Protein AF-A0A8S9GS45-F1 (afdb_monomer_lite)

Secondary structure (DSSP, 8-state):
---------GGGS-HHHHHHHHTTSBHHHHHHTGGGT-HHHHHHHT-GGGGSS-B---S-TT-HHHHHHHHHHHHHHHTT---

Organism: Brassica cretica (NCBI:txid69181)

Foldseek 3Di:
DPPPDPPDQPLPDDLVVLLVVLLPDALCCLVPPQCPRDPSSVVSSLQLVSLLRHDNDDPDPVCPVVSVVSVVVSCVSVVNNND

Structure (mmCIF, N/CA/C/O backbone):
data_AF-A0A8S9GS45-F1
#
_entry.id   AF-A0A8S9GS45-F1
#
loop_
_atom_site.group_PDB
_atom_site.id
_atom_site.type_symbol
_atom_site.label_atom_id
_atom_site.label_alt_id
_atom_site.label_comp_id
_atom_site.label_asym_id
_atom_site.label_entity_id
_atom_site.label_seq_id
_atom_site.pdbx_PDB_ins_code
_atom_site.Cartn_x
_atom_site.Cartn_y
_atom_site.Cartn_z
_atom_site.occupancy
_atom_site.B_iso_or_equiv
_atom_site.auth_seq_id
_atom_site.auth_comp_id
_atom_site.auth_asym_id
_atom_site.auth_atom_id
_atom_site.pdbx_PDB_model_num
ATOM 1 N N . MET A 1 1 ? -7.801 32.327 21.459 1.00 45.19 1 MET A N 1
ATOM 2 C CA . MET A 1 1 ? -6.913 31.191 21.782 1.00 45.19 1 MET A CA 1
ATOM 3 C C . MET A 1 1 ? -7.064 30.179 20.659 1.00 45.19 1 MET A C 1
ATOM 5 O O . MET A 1 1 ? -8.120 29.570 20.554 1.00 45.19 1 MET A O 1
ATOM 9 N N . ILE A 1 2 ? -6.092 30.090 19.751 1.00 50.75 2 ILE A N 1
ATOM 10 C CA . ILE A 1 2 ? -6.087 29.040 18.726 1.00 50.75 2 ILE A CA 1
ATOM 11 C C . ILE A 1 2 ? -5.673 27.764 19.459 1.00 50.75 2 ILE A C 1
ATOM 13 O O . ILE A 1 2 ? -4.593 27.735 20.043 1.00 50.75 2 ILE A O 1
ATOM 17 N N . LYS A 1 3 ? -6.556 26.759 19.523 1.00 53.72 3 LYS A N 1
ATOM 18 C CA . LYS A 1 3 ? -6.173 25.422 19.994 1.00 53.72 3 LYS A CA 1
ATOM 19 C C . LYS A 1 3 ? -5.073 24.940 19.053 1.00 53.72 3 LYS A C 1
ATOM 21 O O . LYS A 1 3 ? -5.338 24.776 17.863 1.00 53.72 3 LYS A O 1
ATOM 26 N N . GLU A 1 4 ? -3.856 24.782 19.568 1.00 52.12 4 GLU A N 1
ATOM 27 C CA . GLU A 1 4 ? -2.792 24.088 18.848 1.00 52.12 4 GLU A CA 1
ATOM 28 C C . GLU A 1 4 ? -3.357 22.765 18.331 1.00 52.12 4 GLU A C 1
ATOM 30 O O . GLU A 1 4 ? -4.024 22.039 19.071 1.00 52.12 4 GLU A O 1
ATOM 35 N N . GLY A 1 5 ? -3.214 22.562 17.020 1.00 58.41 5 GLY A N 1
ATOM 36 C CA . GLY A 1 5 ? -4.043 21.665 16.228 1.00 58.41 5 GLY A CA 1
ATOM 37 C C . GLY A 1 5 ? -4.258 20.304 16.876 1.00 58.41 5 GLY A C 1
ATOM 38 O O . GLY A 1 5 ? -3.300 19.610 17.226 1.00 58.41 5 GLY A O 1
ATOM 39 N N . GLU A 1 6 ? -5.528 19.905 16.979 1.00 62.75 6 GLU A N 1
ATOM 40 C CA . GLU A 1 6 ? -5.899 18.500 17.129 1.00 62.75 6 GLU A CA 1
ATOM 41 C C . GLU A 1 6 ? -5.079 17.700 16.116 1.00 62.75 6 GLU A C 1
ATOM 43 O O . GLU A 1 6 ? -5.260 17.837 14.902 1.00 62.75 6 GLU A O 1
ATOM 48 N N . HIS A 1 7 ? -4.120 16.919 16.613 1.00 66.75 7 HIS A N 1
ATOM 49 C CA . HIS A 1 7 ? -3.326 16.038 15.776 1.00 66.75 7 HIS A CA 1
ATOM 50 C C . HIS A 1 7 ? -4.291 15.005 15.201 1.00 66.75 7 HIS A C 1
ATOM 52 O O . HIS A 1 7 ? -4.675 14.055 15.880 1.00 66.75 7 HIS A O 1
ATOM 58 N N . ARG A 1 8 ? -4.741 15.231 13.962 1.00 72.38 8 ARG A N 1
ATOM 59 C CA . ARG A 1 8 ? -5.645 14.312 13.271 1.00 72.38 8 ARG A CA 1
ATOM 60 C C . ARG A 1 8 ? -4.949 12.969 13.135 1.00 72.38 8 ARG A C 1
ATOM 62 O O . ARG A 1 8 ? -3.926 12.850 12.462 1.00 72.38 8 ARG A O 1
ATOM 69 N N . ASN A 1 9 ? -5.516 11.964 13.782 1.00 85.06 9 ASN A N 1
ATOM 70 C CA . ASN A 1 9 ? -5.008 10.613 13.717 1.00 85.06 9 ASN A CA 1
ATOM 71 C C . ASN A 1 9 ? -5.372 9.999 12.360 1.00 85.06 9 ASN A C 1
ATOM 73 O O . ASN A 1 9 ? -6.541 9.843 12.017 1.00 85.06 9 ASN A O 1
ATOM 77 N N . TRP A 1 10 ? -4.357 9.611 11.589 1.00 84.94 10 TRP A N 1
ATOM 78 C CA . TRP A 1 10 ? -4.535 8.945 10.297 1.00 84.94 10 TRP A CA 1
ATOM 79 C C . TRP A 1 10 ? -5.289 7.613 10.392 1.00 84.94 10 TRP A C 1
ATOM 81 O O . TRP A 1 10 ? -5.818 7.149 9.383 1.00 84.94 10 TRP A O 1
ATOM 91 N N . ALA A 1 11 ? -5.331 6.992 11.575 1.00 88.69 11 ALA A N 1
ATOM 92 C CA . ALA A 1 11 ? -6.095 5.774 11.818 1.00 88.69 11 ALA A CA 1
ATOM 93 C C . ALA A 1 11 ? -7.614 6.002 11.886 1.00 88.69 11 ALA A C 1
ATOM 95 O O . ALA A 1 11 ? -8.347 5.041 11.658 1.00 88.69 11 ALA A O 1
ATOM 96 N N . ASP A 1 12 ? -8.061 7.236 12.144 1.00 90.06 12 ASP A N 1
ATOM 97 C CA . ASP A 1 12 ? -9.482 7.598 12.275 1.00 90.06 12 ASP A CA 1
ATOM 98 C C . ASP A 1 12 ? -10.107 8.000 10.928 1.00 90.06 12 ASP A C 1
ATOM 100 O O . ASP A 1 12 ? -11.294 8.315 10.845 1.00 90.06 12 ASP A O 1
ATOM 104 N N . LEU A 1 13 ? -9.311 8.005 9.851 1.00 90.88 13 LEU A N 1
ATOM 105 C CA . LEU A 1 13 ? -9.808 8.295 8.514 1.00 90.88 13 LEU A CA 1
ATOM 106 C C . LEU A 1 13 ? -10.704 7.144 8.013 1.00 90.88 13 LEU A C 1
ATOM 108 O O . LEU A 1 13 ? -10.291 5.983 8.081 1.00 90.88 13 LEU A O 1
ATOM 112 N N . PRO A 1 14 ? -11.884 7.448 7.442 1.00 93.31 14 PRO A N 1
ATOM 113 C CA . PRO A 1 14 ? -12.689 6.466 6.730 1.00 93.31 14 PRO A CA 1
ATOM 114 C C . PRO A 1 14 ? -11.887 5.760 5.622 1.00 93.31 14 PRO A C 1
ATOM 116 O O . PRO A 1 14 ? -11.134 6.436 4.906 1.00 93.31 14 PRO A O 1
ATOM 119 N N . PRO A 1 15 ? -12.066 4.440 5.424 1.00 92.19 15 PRO A N 1
ATOM 120 C CA . PRO A 1 15 ? -11.360 3.672 4.397 1.00 92.19 15 PRO A CA 1
ATOM 121 C C . PRO A 1 15 ? -11.471 4.265 2.990 1.00 92.19 15 PRO A C 1
ATOM 123 O O . PRO A 1 15 ? -10.508 4.223 2.227 1.00 92.19 15 PRO A O 1
ATOM 126 N N . GLU A 1 16 ? -12.613 4.863 2.656 1.00 92.88 16 GLU A N 1
ATOM 127 C CA . GLU A 1 16 ? -12.875 5.490 1.361 1.00 92.88 16 GLU A CA 1
ATOM 128 C C . GLU A 1 16 ? -11.974 6.712 1.148 1.00 92.88 16 GLU A C 1
ATOM 130 O O . GLU A 1 16 ? -11.388 6.886 0.079 1.00 92.88 16 GLU A O 1
ATOM 135 N N . LEU A 1 17 ? -11.796 7.539 2.184 1.00 93.25 17 LEU A N 1
ATOM 136 C CA . LEU A 1 17 ? -10.893 8.690 2.134 1.00 93.25 17 LEU A CA 1
ATOM 137 C C . LEU A 1 17 ? -9.431 8.244 2.111 1.00 93.25 17 LEU A C 1
ATOM 139 O O . LEU A 1 17 ? -8.634 8.802 1.357 1.00 93.25 17 LEU A O 1
ATOM 143 N N . THR A 1 18 ? -9.079 7.211 2.880 1.00 94.44 18 THR A N 1
ATOM 144 C CA . THR A 1 18 ? -7.744 6.609 2.814 1.00 94.44 18 THR A CA 1
ATOM 145 C C . THR A 1 18 ? -7.454 6.079 1.410 1.00 94.44 18 THR A C 1
ATOM 147 O O . THR A 1 18 ? -6.385 6.353 0.873 1.00 94.44 18 THR A O 1
ATOM 150 N N . SER A 1 19 ? -8.409 5.395 0.773 1.00 92.94 19 SER A N 1
ATOM 151 C CA . SER A 1 19 ? -8.283 4.891 -0.599 1.00 92.94 19 SER A CA 1
ATOM 152 C C . SER A 1 19 ? -8.010 6.019 -1.597 1.00 92.94 19 SER A C 1
ATOM 154 O O . SER A 1 19 ? -7.073 5.919 -2.386 1.00 92.94 19 SER A O 1
ATOM 156 N N . LEU A 1 20 ? -8.746 7.132 -1.516 1.00 91.94 20 LEU A N 1
ATOM 157 C CA . LEU A 1 20 ? -8.541 8.289 -2.397 1.00 91.94 20 LEU A CA 1
ATOM 158 C C . LEU A 1 20 ? -7.158 8.931 -2.240 1.00 91.94 20 LEU A C 1
ATOM 160 O O . LEU A 1 20 ? -6.596 9.422 -3.219 1.00 91.94 20 LEU A O 1
ATOM 164 N N . ILE A 1 21 ? -6.604 8.939 -1.025 1.00 92.25 21 ILE A N 1
ATOM 165 C CA . ILE A 1 21 ? -5.234 9.408 -0.785 1.00 92.25 21 ILE A CA 1
ATOM 166 C C . ILE A 1 21 ? -4.239 8.432 -1.414 1.00 92.25 21 ILE A C 1
ATOM 168 O O . ILE A 1 21 ? -3.370 8.849 -2.174 1.00 92.25 21 ILE A O 1
ATOM 172 N N . LEU A 1 22 ? -4.388 7.136 -1.135 1.00 91.50 22 LEU A N 1
ATOM 173 C CA . LEU A 1 22 ? -3.494 6.092 -1.631 1.00 91.50 22 LEU A CA 1
ATOM 174 C C . LEU A 1 22 ? -3.490 5.998 -3.165 1.00 91.50 22 LEU A C 1
ATOM 176 O O . LEU A 1 22 ? -2.434 5.786 -3.742 1.00 91.50 22 LEU A O 1
ATOM 180 N N . GLN A 1 23 ? -4.626 6.221 -3.836 1.00 89.81 23 GLN A N 1
ATOM 181 C CA . GLN A 1 23 ? -4.715 6.246 -5.306 1.00 89.81 23 GLN A CA 1
ATOM 182 C C . GLN A 1 23 ? -3.899 7.376 -5.953 1.00 89.81 23 GLN A C 1
ATOM 184 O O . GLN A 1 23 ? -3.611 7.316 -7.145 1.00 89.81 23 GLN A O 1
ATOM 189 N N . ARG A 1 24 ? -3.534 8.418 -5.193 1.00 89.25 24 ARG A N 1
ATOM 1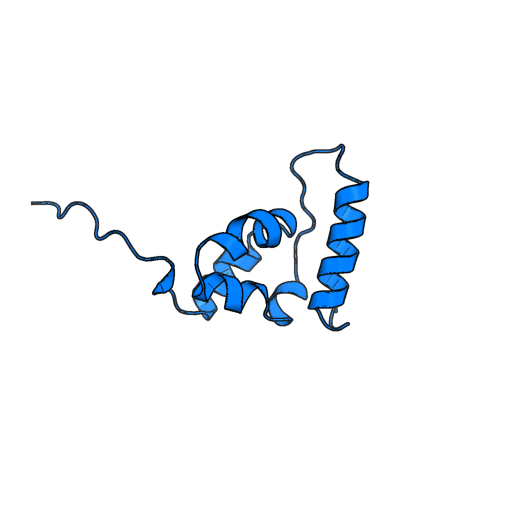90 C CA . ARG A 1 24 ? -2.668 9.510 -5.669 1.00 89.25 24 ARG A CA 1
ATOM 191 C C . ARG A 1 24 ? -1.181 9.226 -5.462 1.00 89.25 24 ARG A C 1
ATOM 193 O O . ARG A 1 24 ? -0.360 10.026 -5.900 1.00 89.25 24 ARG A O 1
ATOM 200 N N . LEU A 1 25 ? -0.847 8.139 -4.770 1.00 88.31 25 LEU A N 1
ATOM 201 C CA . LEU A 1 25 ? 0.524 7.720 -4.516 1.00 88.31 25 LEU A CA 1
ATOM 202 C C . LEU A 1 25 ? 0.993 6.735 -5.586 1.00 88.31 25 LEU A C 1
ATOM 204 O O . LEU A 1 25 ? 0.210 5.954 -6.131 1.00 88.31 25 LEU A O 1
ATOM 208 N N . GLY A 1 26 ? 2.299 6.741 -5.847 1.00 87.00 26 GLY A N 1
ATOM 209 C CA . GLY A 1 26 ? 2.911 5.727 -6.696 1.00 87.00 26 GLY A CA 1
ATOM 210 C C . GLY A 1 26 ? 2.944 4.355 -6.017 1.00 87.00 26 GLY A C 1
ATOM 211 O O . GLY A 1 26 ? 2.939 4.243 -4.788 1.00 87.00 26 GLY A O 1
ATOM 212 N N . ALA A 1 27 ? 3.074 3.296 -6.818 1.00 87.62 27 ALA A N 1
ATOM 213 C CA . ALA A 1 27 ? 3.170 1.922 -6.321 1.00 87.62 27 ALA A CA 1
ATOM 214 C C . ALA A 1 27 ? 4.229 1.726 -5.232 1.00 87.62 27 ALA A C 1
ATOM 216 O O . ALA A 1 27 ? 3.980 1.103 -4.199 1.00 87.62 27 ALA A O 1
ATOM 217 N N . VAL A 1 28 ? 5.396 2.330 -5.447 1.00 86.31 28 VAL A N 1
ATOM 218 C CA . VAL A 1 28 ? 6.523 2.294 -4.514 1.00 86.31 28 VAL A CA 1
ATOM 219 C C . VAL A 1 28 ? 6.148 2.919 -3.175 1.00 86.31 28 VAL A C 1
ATOM 221 O O . VAL A 1 28 ? 6.410 2.352 -2.119 1.00 86.31 28 VAL A O 1
ATOM 224 N N . GLU A 1 29 ? 5.481 4.070 -3.200 1.00 89.06 29 GLU A N 1
ATOM 225 C CA . GLU A 1 29 ? 5.104 4.791 -1.987 1.00 89.06 29 GLU A CA 1
ATOM 226 C C . GLU A 1 29 ? 4.059 4.030 -1.172 1.00 89.06 29 GLU A C 1
ATOM 228 O O . GLU A 1 29 ? 4.128 4.025 0.059 1.00 89.06 29 GLU A O 1
ATOM 233 N N . ILE A 1 30 ? 3.133 3.334 -1.836 1.00 91.31 30 ILE A N 1
ATOM 234 C CA . ILE A 1 30 ? 2.136 2.498 -1.163 1.00 91.31 30 ILE A CA 1
ATOM 235 C C . ILE A 1 30 ? 2.827 1.367 -0.384 1.00 91.31 30 ILE A C 1
ATOM 237 O O . ILE A 1 30 ? 2.605 1.230 0.823 1.00 91.31 30 ILE A O 1
ATOM 241 N N . VAL A 1 31 ? 3.703 0.597 -1.043 1.00 88.88 31 VAL A N 1
ATOM 242 C CA . VAL A 1 31 ? 4.379 -0.563 -0.426 1.00 88.88 31 VAL A CA 1
ATOM 243 C C . VAL A 1 31 ? 5.400 -0.134 0.625 1.00 88.88 31 VAL A C 1
ATOM 245 O O . VAL A 1 31 ? 5.466 -0.704 1.716 1.00 88.88 31 VAL A O 1
ATOM 248 N N . GLU A 1 32 ? 6.229 0.863 0.314 1.00 88.56 32 GLU A N 1
ATOM 249 C CA . GLU A 1 32 ? 7.369 1.200 1.163 1.00 88.56 32 GLU A CA 1
ATOM 250 C C . GLU A 1 32 ? 7.017 2.136 2.314 1.00 88.56 32 GLU A C 1
ATOM 252 O O . GLU A 1 32 ? 7.704 2.090 3.342 1.00 88.56 32 GLU A O 1
ATOM 257 N N . LYS A 1 33 ? 5.967 2.955 2.165 1.00 91.38 33 LYS A N 1
ATOM 258 C CA . LYS A 1 33 ? 5.594 3.990 3.137 1.00 91.38 33 LYS A CA 1
ATOM 259 C C . LYS A 1 33 ? 4.184 3.780 3.680 1.00 91.38 33 LYS A C 1
ATOM 261 O O . LYS A 1 33 ? 4.026 3.599 4.886 1.00 91.38 33 LYS A O 1
ATOM 266 N N . ALA A 1 34 ? 3.165 3.774 2.824 1.00 92.88 34 ALA A N 1
ATOM 267 C CA . ALA A 1 34 ? 1.773 3.858 3.268 1.00 92.88 34 ALA A CA 1
ATOM 268 C C . ALA A 1 34 ? 1.319 2.637 4.095 1.00 92.88 34 ALA A C 1
ATOM 270 O O . ALA A 1 34 ? 0.674 2.793 5.133 1.00 92.88 34 ALA A O 1
ATOM 271 N N . GLU A 1 35 ? 1.754 1.427 3.728 1.00 93.75 35 GLU A N 1
ATOM 272 C CA . GLU A 1 35 ? 1.511 0.197 4.504 1.00 93.75 35 GLU A CA 1
ATOM 273 C C . GLU A 1 35 ? 2.130 0.196 5.914 1.00 93.75 35 GLU A C 1
ATOM 275 O O . GLU A 1 35 ? 1.785 -0.643 6.763 1.00 93.75 35 GLU A O 1
ATOM 280 N N . LYS A 1 36 ? 3.075 1.104 6.173 1.00 93.12 36 LYS A N 1
ATOM 281 C CA . LYS A 1 36 ? 3.811 1.206 7.437 1.00 93.12 36 LYS A CA 1
ATOM 282 C C . LYS A 1 36 ? 3.279 2.308 8.354 1.00 93.12 36 LYS A C 1
ATOM 284 O O . LYS A 1 36 ? 3.724 2.370 9.493 1.00 93.12 36 LYS A O 1
ATOM 289 N N . VAL A 1 37 ? 2.315 3.117 7.903 1.00 91.88 37 VAL A N 1
ATOM 290 C CA . VAL A 1 37 ? 1.729 4.215 8.694 1.00 91.88 37 VAL A CA 1
ATOM 291 C C . VAL A 1 37 ? 0.937 3.677 9.887 1.00 91.88 37 VAL A C 1
ATOM 293 O O . VAL A 1 37 ? 1.262 3.963 11.035 1.00 91.88 37 VAL A O 1
ATOM 296 N N . CYS A 1 38 ? -0.109 2.886 9.634 1.00 93.69 38 CYS A N 1
ATOM 297 C CA . CYS A 1 38 ? -0.939 2.288 10.681 1.00 93.69 38 CYS A CA 1
ATOM 298 C C . CYS A 1 38 ? -1.670 1.031 10.176 1.00 93.69 38 CYS A C 1
ATOM 300 O O . CYS A 1 38 ? -1.636 0.702 8.987 1.00 93.69 38 CYS A O 1
ATOM 302 N N . ARG A 1 39 ? -2.353 0.314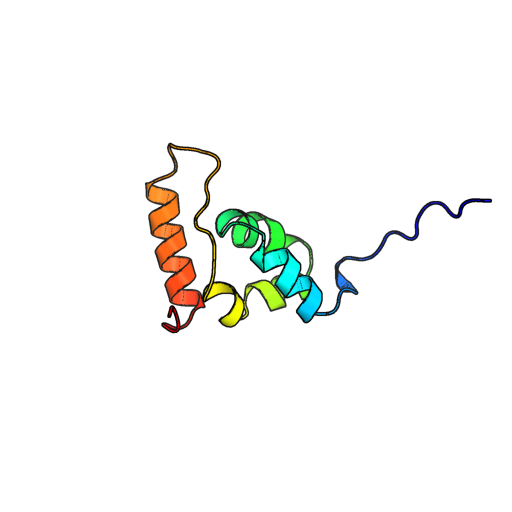 11.083 1.00 93.31 39 ARG A N 1
ATOM 303 C CA . ARG A 1 39 ? -3.115 -0.902 10.740 1.00 93.31 39 ARG A CA 1
ATOM 304 C C . ARG A 1 39 ? -4.260 -0.629 9.760 1.00 93.31 39 ARG A C 1
ATOM 306 O O . ARG A 1 39 ? -4.422 -1.409 8.825 1.00 93.31 39 ARG A O 1
ATOM 313 N N . SER A 1 40 ? -4.996 0.472 9.934 1.00 93.75 40 SER A N 1
ATOM 314 C CA . SER A 1 40 ? -6.105 0.853 9.047 1.00 93.75 40 SER A CA 1
ATOM 315 C C . SER A 1 40 ? -5.610 1.076 7.615 1.00 93.75 40 SER A C 1
ATOM 317 O O . SER A 1 40 ? -6.111 0.459 6.680 1.00 93.75 40 SER A O 1
ATOM 319 N N . TRP A 1 41 ? -4.539 1.856 7.448 1.00 95.75 41 TRP A N 1
ATOM 320 C CA . TRP A 1 41 ? -3.929 2.114 6.140 1.00 95.75 41 TRP A CA 1
ATOM 321 C C . TRP A 1 41 ? -3.383 0.846 5.496 1.00 95.75 41 TRP A C 1
ATOM 323 O O . TRP A 1 41 ? -3.626 0.601 4.316 1.00 95.75 41 TRP A O 1
ATOM 333 N N . ARG A 1 42 ? -2.705 -0.004 6.277 1.00 95.38 42 ARG A N 1
ATOM 334 C CA . ARG A 1 42 ? -2.224 -1.304 5.799 1.00 95.38 42 ARG A CA 1
ATOM 335 C C . ARG A 1 42 ? -3.359 -2.185 5.284 1.00 95.38 42 ARG A C 1
ATOM 337 O O . ARG A 1 42 ? -3.161 -2.885 4.297 1.00 95.38 42 ARG A O 1
ATOM 344 N N . SER A 1 43 ? -4.517 -2.168 5.944 1.00 95.12 43 SER A N 1
ATOM 345 C CA . SER A 1 43 ? -5.689 -2.927 5.500 1.00 95.12 43 SER A CA 1
ATOM 346 C C . SER A 1 43 ? -6.162 -2.454 4.127 1.00 95.12 43 SER A C 1
ATOM 348 O O . SER A 1 43 ? -6.328 -3.278 3.235 1.00 95.12 43 SER A O 1
ATOM 350 N N . VAL A 1 44 ? -6.295 -1.138 3.932 1.00 95.25 44 VAL A N 1
ATOM 351 C CA . VAL A 1 44 ? -6.711 -0.563 2.641 1.00 95.25 44 VAL A CA 1
ATOM 352 C C . VAL A 1 44 ? -5.673 -0.845 1.554 1.00 95.25 44 VAL A C 1
ATOM 354 O O . VAL A 1 44 ? -6.031 -1.288 0.472 1.00 95.25 44 VAL A O 1
ATOM 357 N N . CYS A 1 45 ? -4.377 -0.690 1.840 1.00 93.69 45 CYS A N 1
ATOM 358 C CA . CYS A 1 45 ? -3.305 -0.978 0.877 1.00 93.69 45 CYS A CA 1
ATOM 359 C C . CYS A 1 45 ? -3.292 -2.437 0.392 1.00 93.69 45 CYS A C 1
ATOM 361 O O . CYS A 1 45 ? -2.761 -2.715 -0.679 1.00 93.69 45 CYS A O 1
ATOM 363 N N . LYS A 1 46 ? -3.832 -3.380 1.172 1.00 91.56 46 LYS A N 1
ATOM 364 C CA . LYS A 1 46 ? -3.925 -4.797 0.791 1.00 91.56 46 LYS A CA 1
ATOM 365 C C . LYS A 1 46 ? -5.205 -5.141 0.031 1.00 91.56 46 LYS A C 1
ATOM 367 O O . LYS A 1 46 ? -5.318 -6.267 -0.448 1.00 91.56 46 LYS A O 1
ATOM 372 N N . ASP A 1 4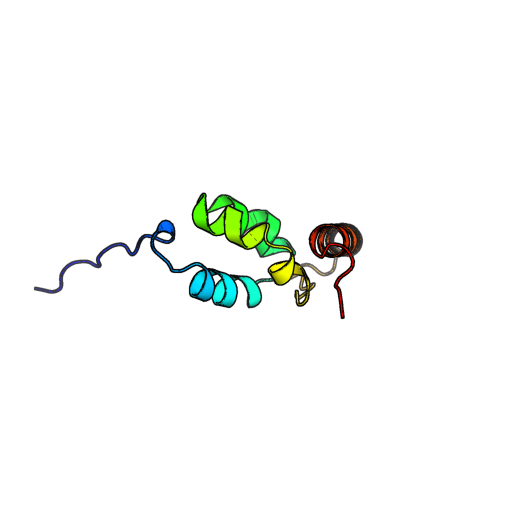7 ? -6.147 -4.208 -0.080 1.00 92.50 47 ASP A N 1
ATOM 373 C CA . ASP A 1 47 ? -7.367 -4.407 -0.850 1.00 92.50 47 ASP A CA 1
ATOM 374 C C . ASP A 1 47 ? -7.028 -4.524 -2.350 1.00 92.50 47 ASP A C 1
ATOM 376 O O . ASP A 1 47 ? -6.399 -3.616 -2.905 1.00 92.50 47 ASP A O 1
ATOM 380 N N . PRO A 1 48 ? -7.447 -5.600 -3.044 1.00 90.56 48 PRO A N 1
ATOM 381 C CA . PRO A 1 48 ? -7.181 -5.780 -4.471 1.00 90.56 48 PRO A CA 1
ATOM 382 C C . PRO A 1 48 ? -7.665 -4.630 -5.361 1.00 90.56 48 PR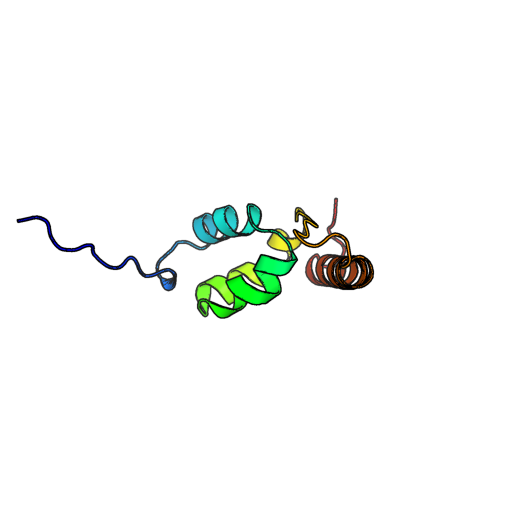O A C 1
ATOM 384 O O . PRO A 1 48 ? -7.093 -4.383 -6.423 1.00 90.56 48 PRO A O 1
ATOM 387 N N . SER A 1 49 ? -8.719 -3.913 -4.958 1.00 89.25 49 SER A N 1
ATOM 388 C CA . SER A 1 49 ? -9.255 -2.770 -5.704 1.00 89.25 49 SER A CA 1
ATOM 389 C C . SER A 1 49 ? -8.257 -1.615 -5.817 1.00 89.25 49 SER A C 1
ATOM 391 O O . SER A 1 49 ? -8.244 -0.940 -6.847 1.00 89.25 49 SER A O 1
ATOM 393 N N . MET A 1 50 ? -7.362 -1.454 -4.835 1.00 89.69 50 MET A N 1
ATOM 394 C CA . ME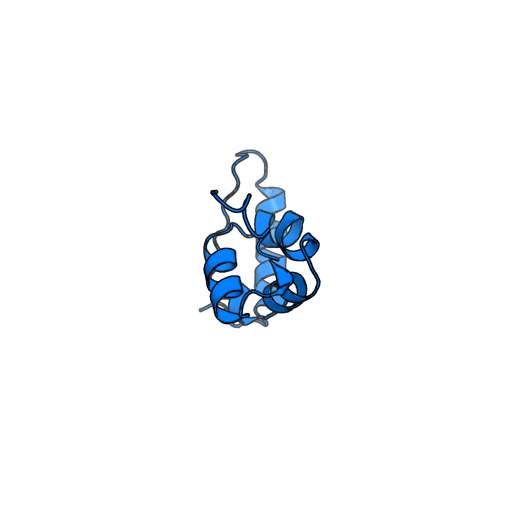T A 1 50 ? -6.306 -0.435 -4.848 1.00 89.69 50 MET A CA 1
ATOM 395 C C . MET A 1 50 ? -5.277 -0.657 -5.954 1.00 89.69 50 MET A C 1
ATOM 397 O O . MET A 1 50 ? -4.662 0.292 -6.428 1.00 89.69 50 MET A O 1
ATOM 401 N N . TRP A 1 51 ? -5.104 -1.905 -6.384 1.00 89.75 51 TRP A N 1
ATOM 402 C CA . TRP A 1 51 ? -4.086 -2.304 -7.355 1.00 89.75 51 TRP A CA 1
ATOM 403 C C . TRP A 1 51 ? -4.620 -2.376 -8.784 1.00 89.75 51 TRP A C 1
ATOM 405 O O . TRP A 1 51 ? -3.869 -2.701 -9.695 1.00 89.75 51 TRP A O 1
ATOM 415 N N . ARG A 1 52 ? -5.902 -2.048 -9.008 1.00 83.19 52 ARG A N 1
ATOM 416 C CA . ARG A 1 52 ? -6.488 -1.999 -10.359 1.00 83.19 52 ARG A CA 1
ATOM 417 C C . ARG A 1 52 ? -6.053 -0.771 -11.153 1.00 83.19 52 ARG A C 1
ATOM 419 O O . ARG A 1 52 ? -6.002 -0.830 -12.373 1.00 83.19 52 ARG A O 1
ATOM 426 N N . LYS A 1 53 ? -5.795 0.348 -10.471 1.00 79.81 53 LYS A N 1
ATOM 427 C CA . LYS A 1 53 ? -5.374 1.618 -11.078 1.00 79.81 53 LYS A CA 1
ATOM 428 C C . LYS A 1 53 ? -4.282 2.224 -10.219 1.00 79.81 53 LYS A C 1
ATOM 430 O O . LYS A 1 53 ? -4.561 2.837 -9.195 1.00 79.81 53 LYS A O 1
ATOM 435 N N . ILE A 1 54 ? -3.046 1.997 -10.632 1.00 78.56 54 ILE A N 1
ATOM 436 C CA . ILE A 1 54 ? -1.863 2.329 -9.856 1.00 78.56 54 ILE A CA 1
ATOM 437 C C . ILE A 1 54 ? -0.803 2.903 -10.779 1.00 78.56 54 ILE A C 1
ATOM 439 O O . ILE A 1 54 ? -0.483 2.338 -11.824 1.00 78.56 54 ILE A O 1
ATOM 443 N N . GLU A 1 55 ? -0.256 4.042 -10.381 1.00 80.06 55 GLU A N 1
ATOM 444 C CA . GLU A 1 55 ? 0.781 4.702 -11.149 1.00 80.06 55 GLU A CA 1
ATOM 445 C C . GLU A 1 55 ? 2.155 4.112 -10.812 1.00 80.06 55 GLU A C 1
ATOM 447 O O . GLU A 1 55 ? 2.652 4.195 -9.684 1.00 80.06 55 GLU A O 1
ATOM 452 N N . MET A 1 56 ? 2.800 3.535 -11.826 1.00 75.62 56 MET A N 1
ATOM 453 C CA . MET A 1 56 ? 4.200 3.105 -11.791 1.00 75.62 56 MET A CA 1
ATOM 454 C C . MET A 1 56 ? 5.108 4.316 -12.016 1.00 75.62 56 MET A C 1
ATOM 456 O O . MET A 1 56 ? 5.773 4.436 -13.041 1.00 75.62 56 MET A O 1
ATOM 460 N N . ARG A 1 57 ? 5.090 5.272 -11.086 1.00 70.56 57 ARG A N 1
ATOM 461 C CA . ARG A 1 57 ? 6.018 6.405 -11.114 1.00 70.56 57 ARG A CA 1
ATOM 462 C C . ARG A 1 57 ? 7.198 6.108 -10.202 1.00 70.56 57 ARG A C 1
ATOM 464 O O . ARG A 1 57 ? 7.025 5.750 -9.040 1.00 70.56 57 ARG A O 1
ATOM 471 N N . SER A 1 58 ? 8.398 6.300 -10.734 1.00 64.00 58 SER A N 1
ATOM 472 C CA . SER A 1 58 ? 9.629 6.379 -9.956 1.00 64.00 58 SER A CA 1
ATOM 473 C C . SER A 1 58 ? 10.256 7.732 -10.181 1.00 64.00 58 SER A C 1
ATOM 475 O O . SER A 1 58 ? 10.359 8.190 -11.316 1.00 64.00 58 SER A O 1
ATOM 477 N N . LEU A 1 59 ? 10.689 8.351 -9.089 1.00 61.16 59 LEU A N 1
ATOM 478 C CA . LEU A 1 59 ? 11.469 9.585 -9.131 1.00 61.16 59 LEU A CA 1
ATOM 479 C C . LEU A 1 59 ? 12.923 9.328 -9.558 1.00 61.16 59 LEU A C 1
ATOM 481 O O . LEU A 1 59 ? 13.648 10.272 -9.850 1.00 61.16 59 LEU A O 1
ATOM 485 N N . ASP A 1 60 ? 13.341 8.061 -9.603 1.00 65.31 60 ASP A N 1
ATOM 486 C CA . ASP A 1 60 ? 14.690 7.643 -9.964 1.00 65.31 60 ASP A CA 1
ATOM 487 C C . ASP A 1 60 ? 14.677 6.889 -11.318 1.00 65.31 60 ASP A C 1
ATOM 489 O O . ASP A 1 60 ? 14.052 5.820 -11.420 1.00 65.31 60 ASP A O 1
ATOM 493 N N . PRO A 1 61 ? 15.334 7.437 -12.363 1.00 63.31 61 PRO A N 1
ATOM 494 C CA . PRO A 1 61 ? 15.425 6.842 -13.701 1.00 63.31 61 PRO A CA 1
ATOM 495 C C . PRO A 1 61 ? 16.155 5.492 -13.765 1.00 63.31 61 PRO A C 1
ATOM 497 O O . PRO A 1 61 ? 16.000 4.761 -14.741 1.00 63.31 61 PRO A O 1
ATOM 500 N N . TRP A 1 62 ? 16.940 5.129 -12.747 1.00 68.88 62 TRP A N 1
ATOM 501 C CA . TRP A 1 62 ? 17.771 3.918 -12.746 1.00 68.88 62 TRP A CA 1
ATOM 502 C C . TRP A 1 62 ? 17.054 2.686 -12.170 1.00 68.88 62 TRP A C 1
ATOM 504 O O . TRP A 1 62 ? 17.604 1.585 -12.133 1.00 68.88 62 TRP A O 1
ATOM 514 N N . GLN A 1 63 ? 15.796 2.838 -11.756 1.00 69.06 63 GLN A N 1
ATOM 515 C CA . GLN A 1 63 ? 15.000 1.822 -11.057 1.00 69.06 63 GLN A CA 1
ATOM 516 C C . GLN A 1 63 ? 14.269 0.835 -11.989 1.00 69.06 63 GLN A C 1
ATOM 518 O O . GLN A 1 63 ? 13.316 0.185 -11.567 1.00 69.06 63 GLN A O 1
ATOM 523 N N . HIS A 1 64 ? 14.685 0.661 -13.247 1.00 68.25 64 HIS A N 1
ATOM 524 C CA . HIS A 1 64 ? 13.914 -0.123 -14.228 1.00 68.25 64 HIS A CA 1
ATOM 525 C C . HIS A 1 64 ? 13.617 -1.572 -13.773 1.00 68.25 64 HIS A C 1
ATOM 527 O O . HIS A 1 64 ? 12.505 -2.069 -13.959 1.00 68.25 64 HIS A O 1
ATOM 533 N N . LYS A 1 65 ? 14.572 -2.239 -13.106 1.00 71.38 65 LYS A N 1
ATOM 534 C CA . LYS A 1 65 ? 14.360 -3.580 -12.514 1.00 71.38 65 LYS A CA 1
ATOM 535 C C . LYS A 1 65 ? 13.396 -3.570 -11.325 1.00 71.38 65 LYS A C 1
ATOM 537 O O . LYS A 1 65 ? 12.740 -4.568 -11.040 1.00 71.38 65 LYS A O 1
ATOM 542 N N . TYR A 1 66 ? 13.342 -2.463 -10.596 1.00 74.31 66 TYR A N 1
ATOM 543 C CA . TYR A 1 66 ? 12.427 -2.296 -9.474 1.00 74.31 66 TYR A CA 1
ATOM 544 C C . TYR A 1 66 ? 10.991 -2.095 -9.973 1.00 74.31 66 TYR A C 1
ATOM 546 O O . TYR A 1 66 ? 10.059 -2.610 -9.363 1.00 74.31 66 TYR A O 1
ATOM 554 N N . HIS A 1 67 ? 10.809 -1.436 -11.124 1.00 76.69 67 HIS A N 1
ATOM 555 C CA . HIS A 1 67 ? 9.488 -1.263 -11.741 1.00 76.69 67 HIS A CA 1
ATOM 556 C C . HIS A 1 67 ? 8.914 -2.588 -12.209 1.00 76.69 67 HIS A C 1
ATOM 558 O O . HIS A 1 67 ? 7.747 -2.840 -11.966 1.00 76.69 67 HIS A O 1
ATOM 564 N N . GLU A 1 68 ? 9.727 -3.460 -12.807 1.00 80.88 68 GLU A N 1
ATOM 565 C CA . GLU A 1 68 ? 9.283 -4.799 -13.211 1.00 80.88 68 GLU A CA 1
ATOM 566 C C . GLU A 1 68 ? 8.775 -5.608 -12.010 1.00 80.88 68 GLU A C 1
ATOM 568 O O . GLU A 1 68 ? 7.652 -6.114 -12.025 1.00 80.88 68 GLU A O 1
ATOM 573 N N . LYS A 1 69 ? 9.554 -5.653 -10.921 1.00 83.56 69 LYS A N 1
ATOM 574 C CA . LYS A 1 69 ? 9.124 -6.305 -9.674 1.00 83.56 69 LYS A CA 1
ATOM 575 C C . LYS A 1 69 ? 7.845 -5.689 -9.121 1.00 83.56 69 LYS A C 1
ATOM 577 O O . LYS A 1 69 ? 6.971 -6.411 -8.647 1.00 83.56 69 LYS A O 1
ATOM 582 N N . MET A 1 70 ? 7.732 -4.366 -9.186 1.00 85.12 70 MET A N 1
ATOM 583 C CA . MET A 1 70 ? 6.550 -3.657 -8.719 1.00 85.12 70 MET A CA 1
ATOM 584 C C . MET A 1 70 ? 5.328 -3.955 -9.599 1.00 85.12 70 MET A C 1
ATOM 586 O O . MET A 1 70 ? 4.240 -4.146 -9.063 1.00 85.12 70 MET A O 1
ATOM 590 N N . CYS A 1 71 ? 5.499 -4.070 -10.920 1.00 83.31 71 CYS A N 1
ATOM 591 C CA . CYS A 1 71 ? 4.467 -4.509 -11.860 1.00 83.31 71 CYS A CA 1
ATOM 592 C C . CYS A 1 71 ? 3.941 -5.891 -11.502 1.00 83.31 71 CYS A C 1
ATOM 594 O O . CYS A 1 71 ? 2.732 -6.042 -11.344 1.00 83.31 71 CYS A O 1
ATOM 596 N N . CYS A 1 72 ? 4.823 -6.872 -11.302 1.00 85.25 72 CYS A N 1
ATOM 597 C CA . CYS A 1 72 ? 4.414 -8.209 -10.870 1.00 85.25 72 CYS A CA 1
ATOM 598 C C . CYS A 1 72 ? 3.635 -8.152 -9.551 1.00 85.25 72 CYS A C 1
ATOM 600 O O . CYS A 1 72 ? 2.533 -8.680 -9.456 1.00 85.25 72 CYS A O 1
ATOM 602 N N . HIS A 1 73 ? 4.155 -7.420 -8.565 1.00 86.81 73 HIS A N 1
ATOM 603 C CA . HIS A 1 73 ? 3.506 -7.274 -7.263 1.00 86.81 73 HIS A CA 1
ATOM 604 C C . HIS A 1 73 ? 2.116 -6.632 -7.359 1.00 86.81 73 HIS A C 1
ATOM 606 O O . HIS A 1 73 ? 1.182 -7.050 -6.672 1.00 86.81 73 HIS A O 1
ATOM 612 N N . ALA A 1 74 ? 1.955 -5.636 -8.232 1.00 87.44 74 ALA A N 1
ATOM 613 C CA . ALA A 1 74 ? 0.667 -5.011 -8.494 1.00 87.44 74 ALA A CA 1
ATOM 614 C C . ALA A 1 74 ? -0.321 -5.971 -9.169 1.00 87.44 74 ALA A C 1
ATOM 616 O O . ALA A 1 74 ? -1.482 -6.040 -8.761 1.00 87.44 74 ALA A O 1
ATOM 617 N N . VAL A 1 75 ? 0.142 -6.755 -10.147 1.00 87.12 75 VAL A N 1
ATOM 618 C CA . VAL A 1 75 ? -0.655 -7.798 -10.811 1.00 87.12 75 VAL A CA 1
ATOM 619 C C . VAL A 1 75 ? -1.124 -8.845 -9.805 1.00 87.12 75 VAL A C 1
ATOM 621 O O . VAL A 1 75 ? -2.329 -9.100 -9.722 1.00 87.12 75 VAL A O 1
ATOM 624 N N . ASP A 1 76 ? -0.215 -9.374 -8.989 1.00 88.44 76 ASP A N 1
ATOM 625 C CA . ASP A 1 76 ? -0.517 -10.393 -7.982 1.00 88.44 76 ASP A CA 1
ATOM 626 C C . ASP A 1 76 ? -1.563 -9.890 -6.979 1.00 88.44 76 ASP A C 1
ATOM 628 O O . ASP A 1 76 ? -2.536 -10.580 -6.664 1.00 88.44 76 ASP A O 1
ATOM 632 N N . ARG A 1 77 ? -1.422 -8.639 -6.523 1.00 86.44 77 ARG A N 1
ATOM 633 C CA . ARG A 1 77 ? -2.375 -8.025 -5.588 1.00 86.44 77 ARG A CA 1
ATOM 634 C C . ARG A 1 77 ? -3.713 -7.676 -6.218 1.00 86.44 77 ARG A C 1
ATOM 636 O O . ARG A 1 77 ? -4.728 -7.732 -5.529 1.00 86.44 77 ARG A O 1
ATOM 643 N N . SER A 1 78 ? -3.744 -7.368 -7.512 1.00 84.94 78 SER A N 1
ATOM 644 C CA . SER A 1 78 ? -4.994 -7.124 -8.239 1.00 84.94 78 SER A CA 1
ATOM 645 C C . SER A 1 78 ? -5.845 -8.390 -8.421 1.00 84.94 78 SER A C 1
ATOM 647 O O . SER A 1 78 ? -6.9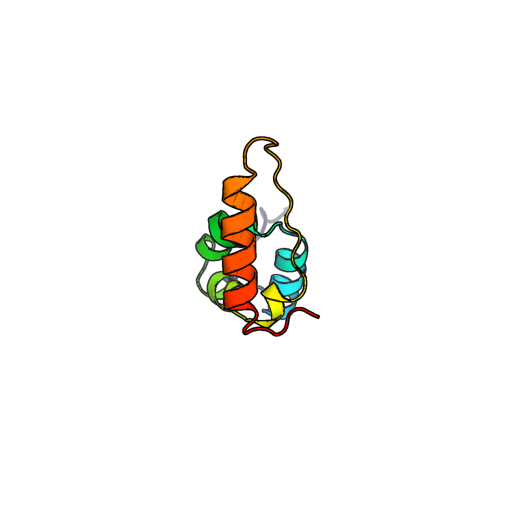98 -8.286 -8.844 1.00 84.94 78 SER A O 1
ATOM 649 N N . GLN A 1 79 ? -5.292 -9.577 -8.124 1.00 84.38 79 GLN A N 1
ATOM 650 C CA . GLN A 1 79 ? -5.912 -10.882 -8.383 1.00 84.38 79 GLN A CA 1
ATOM 651 C C . GLN A 1 79 ? -6.304 -11.062 -9.862 1.00 84.38 79 GLN A C 1
ATOM 653 O O . GLN A 1 79 ? -7.361 -11.609 -10.175 1.00 84.38 79 GLN A O 1
ATOM 658 N N . GLY A 1 80 ? -5.484 -10.540 -10.781 1.00 73.69 80 GLY A N 1
ATOM 659 C CA . GLY A 1 80 ? -5.730 -10.613 -12.225 1.00 73.69 80 GLY A CA 1
ATOM 660 C C . GLY A 1 80 ? -6.853 -9.701 -12.737 1.00 73.69 80 GLY A C 1
ATOM 661 O O . GLY A 1 80 ? -7.313 -9.882 -13.859 1.00 73.69 80 GLY A O 1
ATOM 662 N N . ARG A 1 81 ? -7.313 -8.724 -11.941 1.00 71.06 81 ARG A N 1
ATOM 663 C CA . ARG A 1 81 ? -8.391 -7.779 -12.306 1.00 71.06 81 ARG A CA 1
ATOM 664 C C . ARG A 1 81 ? -7.875 -6.410 -12.763 1.00 71.06 81 ARG A C 1
ATOM 666 O O . ARG A 1 81 ? -8.526 -5.394 -12.516 1.00 71.06 81 ARG A O 1
ATOM 673 N N . LEU A 1 82 ? -6.702 -6.380 -13.385 1.00 64.88 82 LEU A N 1
ATOM 674 C CA . LEU A 1 82 ? -6.202 -5.200 -14.091 1.00 64.88 82 LEU A CA 1
ATOM 675 C C . LEU A 1 82 ? -6.990 -5.071 -15.400 1.00 64.88 82 LEU A C 1
ATOM 677 O O . LEU A 1 82 ? -6.962 -5.988 -16.217 1.00 64.88 82 LEU A O 1
ATOM 681 N N . GLY A 1 83 ? -7.751 -3.986 -15.538 1.00 57.19 83 GLY A N 1
ATOM 682 C CA . GLY A 1 83 ? -8.597 -3.697 -16.699 1.00 57.19 83 GLY A CA 1
ATOM 683 C C . GLY A 1 83 ? -8.176 -2.417 -17.390 1.00 57.19 83 GLY A C 1
ATOM 684 O O . GLY A 1 83 ? -7.668 -1.520 -16.678 1.00 57.19 83 GLY A O 1
#

Sequence (83 aa):
MIKEGEHRNWADLPPELTSLILQRLGAVEIVEKAEKVCRSWRSVCKDPSMWRKIEMRSLDPWQHKYHEKMCCHAVDRSQGRLG

Radius of gyration: 14.91 Å; chains: 1; bounding box: 31×42×38 Å

InterPro domains:
  IPR001810 F-box domain [PF12937] (10-54)
  IPR001810 F-box domain [PS50181] (7-54)
  IPR001810 F-box domain [SM00256] (13-54)
  IPR036047 F-box-like domain superfamily [SSF81383] (9-64)

pLDDT: mean 82.23, std 12.43, range [45.19, 95.75]